Protein AF-A0A6L3NBU4-F1 (afdb_monomer_lite)

Foldseek 3Di:
DPPPCCVVCVVVDPDPPQPPQNVQVVLLVVLVVCCVVPVPDAAEAEAEDCQPDPDQHAHRPSHPAYEYEHAVPDPDRPCNSVVSCVVRVHHYDYPVVVDPPDDD

Structure (mmCIF, N/CA/C/O backbone):
data_AF-A0A6L3NBU4-F1
#
_entry.id   AF-A0A6L3NBU4-F1
#
loop_
_atom_site.group_PDB
_atom_site.id
_atom_site.type_symbol
_atom_site.label_atom_id
_atom_site.label_alt_id
_atom_site.label_comp_id
_atom_site.label_asym_id
_atom_site.label_entity_id
_atom_site.label_seq_id
_atom_site.pdbx_PDB_ins_code
_atom_site.Cartn_x
_atom_site.Cartn_y
_atom_site.Cartn_z
_atom_site.occupancy
_atom_site.B_iso_or_equiv
_atom_site.auth_seq_id
_atom_site.auth_comp_id
_atom_site.auth_asym_id
_atom_site.auth_atom_id
_atom_site.pdbx_PDB_model_num
ATOM 1 N N . PRO A 1 1 ? -16.367 7.491 -18.997 1.00 54.41 1 PRO A N 1
ATOM 2 C CA . PRO A 1 1 ? -16.387 8.940 -19.328 1.00 54.41 1 PRO A CA 1
ATOM 3 C C . PRO A 1 1 ? -15.468 9.740 -18.388 1.00 54.41 1 PRO A C 1
ATOM 5 O O . PRO A 1 1 ? -15.506 9.510 -17.186 1.00 54.41 1 PRO A O 1
ATOM 8 N N . ARG A 1 2 ? -14.648 10.660 -18.914 1.00 57.22 2 ARG A N 1
ATOM 9 C CA . ARG A 1 2 ? -13.602 11.377 -18.150 1.00 57.22 2 ARG A CA 1
ATOM 10 C C . ARG A 1 2 ? -14.112 12.361 -17.077 1.00 57.22 2 ARG A C 1
ATOM 12 O O . ARG A 1 2 ? -13.322 12.851 -16.287 1.00 57.22 2 ARG A O 1
ATOM 19 N N . TRP A 1 3 ? -15.414 12.654 -17.029 1.00 69.62 3 TRP A N 1
ATOM 20 C CA . TRP A 1 3 ? -15.969 13.734 -16.199 1.00 69.62 3 TRP A CA 1
ATOM 21 C C . TRP A 1 3 ? -16.220 13.375 -14.728 1.00 69.62 3 TRP A C 1
ATOM 23 O O . TRP A 1 3 ? -16.350 14.271 -13.900 1.00 69.62 3 TRP A O 1
ATOM 33 N N . TRP A 1 4 ? -16.314 12.092 -14.370 1.00 77.38 4 TRP A N 1
ATOM 34 C CA . TRP A 1 4 ? -16.824 11.718 -13.042 1.00 77.38 4 TRP A CA 1
ATOM 35 C C . TRP A 1 4 ? -15.811 11.938 -11.903 1.00 77.38 4 TRP A C 1
ATOM 37 O O . TRP A 1 4 ? -16.207 12.228 -10.775 1.00 77.38 4 TRP A O 1
ATOM 47 N N . ASN A 1 5 ? -14.513 11.838 -12.199 1.00 76.25 5 ASN A N 1
ATOM 48 C CA . ASN A 1 5 ? -13.420 11.930 -11.227 1.00 76.25 5 ASN A CA 1
ATOM 49 C C . ASN A 1 5 ? -12.485 13.128 -11.452 1.00 76.25 5 ASN A C 1
ATOM 51 O O . ASN A 1 5 ? -11.611 13.354 -10.619 1.00 76.25 5 ASN A O 1
ATOM 55 N N . ALA A 1 6 ? -12.679 13.914 -12.518 1.00 76.75 6 ALA A N 1
ATOM 56 C CA . ALA A 1 6 ? -11.822 15.056 -12.851 1.00 76.75 6 ALA A CA 1
ATOM 57 C C . ALA A 1 6 ? -11.661 16.026 -11.668 1.00 76.75 6 ALA A C 1
ATOM 59 O O . ALA A 1 6 ? -10.542 16.308 -11.258 1.00 76.75 6 ALA A O 1
ATOM 60 N N . ARG A 1 7 ? -12.767 16.392 -11.002 1.00 78.75 7 ARG A N 1
ATOM 61 C CA . ARG A 1 7 ? -12.755 17.269 -9.812 1.00 78.75 7 ARG A CA 1
ATOM 62 C C . ARG A 1 7 ? -11.934 16.749 -8.621 1.00 78.75 7 ARG A C 1
ATOM 64 O O . ARG A 1 7 ? -11.634 17.520 -7.718 1.00 78.75 7 ARG A O 1
ATOM 71 N N . TRP A 1 8 ? -11.673 15.442 -8.544 1.00 74.25 8 TRP A N 1
ATOM 72 C CA . TRP A 1 8 ? -10.895 14.824 -7.462 1.00 74.25 8 TRP A CA 1
ATOM 73 C C . TRP A 1 8 ? -9.444 14.575 -7.860 1.00 74.25 8 TRP A C 1
ATOM 75 O O . TRP A 1 8 ? -8.607 14.433 -6.979 1.00 74.25 8 TRP A O 1
ATOM 85 N N . LEU A 1 9 ? -9.156 14.512 -9.161 1.00 70.62 9 LEU A N 1
ATOM 86 C CA . LEU A 1 9 ? -7.818 14.273 -9.693 1.00 70.62 9 LEU A CA 1
ATOM 87 C C . LEU A 1 9 ? -7.083 15.566 -10.042 1.00 70.62 9 LEU A C 1
ATOM 89 O O . LEU A 1 9 ? -5.886 15.631 -9.815 1.00 70.62 9 LEU A O 1
ATOM 93 N N . GLU A 1 10 ? -7.775 16.593 -10.543 1.00 75.88 10 GLU A N 1
ATOM 94 C CA . GLU A 1 10 ? -7.173 17.898 -10.867 1.00 75.88 10 GLU A CA 1
ATOM 95 C C . GLU A 1 10 ? -6.379 18.531 -9.709 1.00 75.88 10 GLU A C 1
ATOM 97 O O . GLU A 1 10 ? -5.327 19.099 -9.981 1.00 75.88 10 GLU A O 1
ATOM 102 N N . PRO A 1 11 ? -6.806 18.429 -8.432 1.00 73.06 11 PRO A N 1
ATOM 103 C CA . PRO A 1 11 ? -6.025 18.955 -7.310 1.00 73.06 11 PRO A CA 1
ATOM 104 C C . PRO A 1 11 ? -4.839 18.068 -6.906 1.00 73.06 11 PRO A C 1
ATOM 106 O O . PRO A 1 11 ? -4.032 18.475 -6.072 1.00 73.06 11 PRO A O 1
ATOM 109 N N . VAL A 1 12 ? -4.768 16.831 -7.409 1.00 67.38 12 VAL A N 1
ATOM 110 C CA . VAL A 1 12 ? -3.676 15.900 -7.119 1.00 67.38 12 VAL A CA 1
ATOM 111 C C . VAL A 1 12 ? -2.563 16.189 -8.116 1.00 67.38 12 VAL A C 1
ATOM 113 O O . VAL A 1 12 ? -2.511 15.606 -9.197 1.00 67.38 12 VAL A O 1
ATOM 116 N N . ASP A 1 13 ? -1.684 17.121 -7.754 1.00 57.44 13 ASP A N 1
ATOM 117 C CA . ASP A 1 13 ? -0.512 17.426 -8.568 1.00 57.44 13 ASP A CA 1
ATOM 118 C C . ASP A 1 13 ? 0.360 16.177 -8.765 1.00 57.44 13 ASP A C 1
ATOM 120 O O . ASP A 1 13 ? 0.620 15.399 -7.840 1.00 57.44 13 ASP A O 1
ATOM 124 N N . GLY A 1 14 ? 0.844 15.998 -9.995 1.00 54.66 14 GLY A N 1
ATOM 125 C CA . GLY A 1 14 ? 1.804 14.959 -10.347 1.00 54.66 14 GLY A CA 1
ATOM 126 C C . GLY A 1 14 ? 3.190 15.310 -9.813 1.00 54.66 14 GLY A C 1
ATOM 127 O O . GLY A 1 14 ? 4.019 15.845 -10.541 1.00 54.66 14 GLY A O 1
ATOM 128 N N . GLY A 1 15 ? 3.445 15.031 -8.537 1.00 53.81 15 GLY A N 1
ATOM 129 C CA . GLY A 1 15 ? 4.749 15.232 -7.910 1.00 53.81 15 GLY A CA 1
ATOM 130 C C . GLY A 1 15 ? 5.278 13.943 -7.294 1.00 53.81 15 GLY A C 1
ATOM 131 O O . GLY A 1 15 ? 4.791 13.516 -6.249 1.00 53.81 15 GLY A O 1
ATOM 132 N N . GLY A 1 16 ? 6.335 13.362 -7.870 1.00 58.25 16 GLY A N 1
ATOM 133 C CA . GLY A 1 16 ? 7.043 12.179 -7.339 1.00 58.25 16 GLY A CA 1
ATOM 134 C C . GLY A 1 16 ? 7.795 12.408 -6.016 1.00 58.25 16 GLY A C 1
ATOM 135 O O . GLY A 1 16 ? 8.704 11.658 -5.681 1.00 58.25 16 GLY A O 1
ATOM 136 N N . GLY A 1 17 ? 7.461 13.474 -5.283 1.00 55.75 17 GLY A N 1
ATOM 137 C CA . GLY A 1 17 ? 8.164 13.926 -4.086 1.00 55.75 17 GLY A CA 1
ATOM 138 C C . GLY A 1 17 ? 7.530 13.500 -2.768 1.00 55.75 17 GLY A C 1
ATOM 139 O O . GLY A 1 17 ? 8.094 13.836 -1.733 1.00 55.75 17 GLY A O 1
ATOM 140 N N . THR A 1 18 ? 6.387 12.802 -2.765 1.00 61.09 18 THR A N 1
ATOM 141 C CA . THR A 1 18 ? 5.841 12.230 -1.522 1.00 61.09 18 THR A CA 1
ATOM 142 C C . THR A 1 18 ? 6.505 10.877 -1.278 1.00 61.09 18 THR A C 1
ATOM 144 O O . THR A 1 18 ? 6.186 9.927 -1.995 1.00 61.09 18 THR A O 1
ATOM 147 N N . PRO A 1 19 ? 7.409 10.754 -0.287 1.00 82.94 19 PRO A N 1
ATOM 148 C CA . PRO A 1 19 ? 8.034 9.478 0.032 1.00 82.94 19 PRO A CA 1
ATOM 149 C C . PRO A 1 19 ? 6.963 8.456 0.409 1.00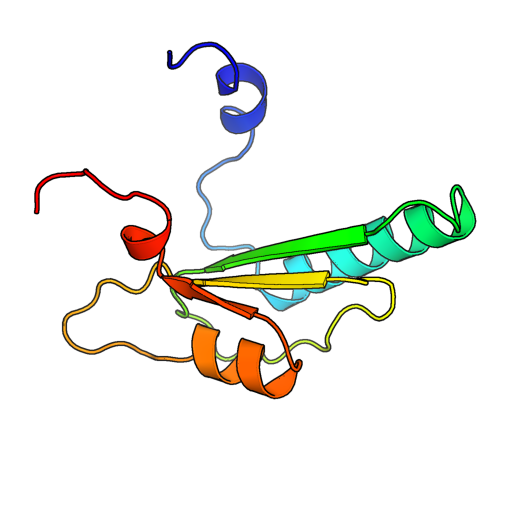 82.94 19 PRO A C 1
ATOM 151 O O . PRO A 1 19 ? 5.980 8.798 1.082 1.00 82.94 19 PRO A O 1
ATOM 154 N N . LEU A 1 20 ? 7.151 7.201 0.003 1.00 87.19 20 LEU A N 1
ATOM 155 C CA . LEU A 1 20 ? 6.193 6.122 0.254 1.00 87.19 20 LEU A CA 1
ATOM 156 C C . LEU A 1 20 ? 5.831 6.036 1.743 1.00 87.19 20 LEU A C 1
ATOM 158 O O . LEU A 1 20 ? 4.657 5.925 2.089 1.00 87.19 20 LEU A O 1
ATOM 162 N N . ALA A 1 21 ? 6.813 6.157 2.634 1.00 89.81 21 ALA A N 1
ATOM 163 C CA . ALA A 1 21 ? 6.616 6.125 4.075 1.00 89.81 21 ALA A CA 1
ATOM 164 C C . ALA A 1 21 ? 5.656 7.214 4.571 1.00 89.81 21 ALA A C 1
ATOM 166 O O . ALA A 1 21 ? 4.828 6.935 5.438 1.00 89.81 21 ALA A O 1
ATOM 167 N N . ASN A 1 22 ? 5.699 8.420 3.997 1.00 90.38 22 ASN A N 1
ATOM 168 C CA . ASN A 1 22 ? 4.782 9.499 4.370 1.00 90.38 22 ASN A CA 1
ATOM 169 C C . ASN A 1 22 ? 3.347 9.177 3.940 1.00 90.38 22 ASN A C 1
ATOM 171 O O . ASN A 1 22 ? 2.415 9.355 4.727 1.00 90.38 22 ASN A O 1
ATOM 175 N N . GLY A 1 23 ? 3.170 8.642 2.727 1.00 91.12 23 GLY A N 1
ATOM 176 C CA . GLY A 1 23 ? 1.866 8.181 2.245 1.00 91.12 23 GLY A CA 1
ATOM 177 C C . GLY A 1 23 ? 1.285 7.070 3.126 1.00 91.12 23 GLY A C 1
ATOM 178 O O . GLY A 1 23 ? 0.124 7.133 3.535 1.00 91.12 23 GLY A O 1
ATOM 179 N N . ILE A 1 24 ? 2.113 6.091 3.503 1.00 94.94 24 ILE A N 1
ATOM 180 C CA . ILE A 1 24 ? 1.711 4.999 4.398 1.00 94.94 24 ILE A CA 1
ATOM 181 C C . ILE A 1 24 ? 1.390 5.505 5.810 1.00 94.94 24 ILE A C 1
ATOM 183 O O . ILE A 1 24 ? 0.407 5.059 6.404 1.00 94.94 24 ILE A O 1
ATOM 187 N N . ALA A 1 25 ? 2.148 6.467 6.343 1.00 95.06 25 ALA A N 1
ATOM 188 C CA . ALA A 1 25 ? 1.866 7.073 7.644 1.00 95.06 25 ALA A CA 1
ATOM 189 C C . ALA A 1 25 ? 0.528 7.832 7.649 1.00 95.06 25 ALA A C 1
ATOM 191 O O . ALA A 1 25 ? -0.276 7.662 8.570 1.00 95.06 25 ALA A O 1
ATOM 192 N N . ALA A 1 26 ? 0.248 8.617 6.605 1.00 95.06 26 ALA A N 1
ATOM 193 C CA . ALA A 1 26 ? -1.029 9.311 6.451 1.00 95.06 26 ALA A CA 1
ATOM 194 C C . ALA A 1 26 ? -2.201 8.320 6.340 1.00 95.06 26 ALA A C 1
ATOM 196 O O . ALA A 1 26 ? -3.215 8.466 7.030 1.00 95.06 26 ALA A O 1
ATOM 197 N N . ALA A 1 27 ? -2.039 7.257 5.544 1.00 96.25 27 ALA A N 1
ATOM 198 C CA . ALA A 1 27 ? -3.028 6.189 5.447 1.00 96.25 27 ALA A CA 1
ATOM 199 C C . ALA A 1 27 ? -3.261 5.508 6.805 1.00 96.25 27 ALA A C 1
ATOM 201 O O . ALA A 1 27 ? -4.407 5.306 7.204 1.00 96.25 27 ALA A O 1
ATOM 202 N N . ALA A 1 28 ? -2.205 5.217 7.569 1.00 97.69 28 ALA A N 1
ATOM 203 C CA . ALA A 1 28 ? -2.330 4.619 8.895 1.00 97.69 28 ALA A CA 1
ATOM 204 C C . ALA A 1 28 ? -3.155 5.487 9.856 1.00 97.69 28 ALA A C 1
ATOM 206 O O . ALA A 1 28 ? -4.020 4.966 10.564 1.00 97.69 28 ALA A O 1
ATOM 207 N N . GLN A 1 29 ? -2.944 6.806 9.847 1.00 98.00 29 GLN A N 1
ATOM 208 C CA . GLN A 1 29 ? -3.732 7.741 10.655 1.00 98.00 29 GLN A CA 1
ATOM 209 C C . GLN A 1 29 ? -5.212 7.739 10.249 1.00 98.00 29 GLN A C 1
ATOM 211 O O . GLN A 1 29 ? -6.087 7.670 11.120 1.00 98.00 29 GLN A O 1
ATOM 216 N N . LEU A 1 30 ? -5.496 7.759 8.943 1.00 97.19 30 LEU A N 1
ATOM 217 C CA . LEU A 1 30 ? -6.858 7.717 8.407 1.00 97.19 30 LEU A CA 1
ATOM 218 C C . LEU A 1 30 ? -7.581 6.424 8.812 1.00 97.19 30 LEU A C 1
ATOM 220 O O . LEU A 1 30 ? -8.698 6.470 9.331 1.00 97.19 30 LEU A O 1
ATOM 224 N N . LEU A 1 31 ? -6.930 5.275 8.624 1.00 98.00 31 LEU A N 1
ATOM 225 C CA . LEU A 1 31 ? -7.499 3.967 8.941 1.00 98.00 31 LEU A CA 1
ATOM 226 C C . LEU A 1 31 ? -7.715 3.791 10.447 1.00 98.00 31 LEU A C 1
ATOM 228 O O . LEU A 1 31 ? -8.761 3.293 10.862 1.00 98.00 31 LEU A O 1
ATOM 232 N N . ALA A 1 32 ? -6.784 4.262 11.281 1.00 97.94 32 ALA A N 1
ATOM 233 C CA . ALA A 1 32 ? -6.946 4.236 12.732 1.00 97.94 32 ALA A CA 1
ATOM 234 C C . ALA A 1 32 ? -8.109 5.128 13.198 1.00 97.94 32 ALA A C 1
ATOM 236 O O . ALA A 1 32 ? -8.859 4.757 14.102 1.00 97.94 32 ALA A O 1
ATOM 237 N N . ALA A 1 33 ? -8.289 6.303 12.586 1.00 97.81 33 ALA A N 1
ATOM 238 C CA . ALA A 1 33 ? -9.432 7.165 12.874 1.00 97.81 33 ALA A CA 1
ATOM 239 C C . ALA A 1 33 ? -10.759 6.515 12.450 1.00 97.81 33 ALA A C 1
ATOM 241 O O . ALA A 1 33 ? -11.735 6.584 13.202 1.00 97.81 33 ALA A O 1
ATOM 242 N N . ALA A 1 34 ? -10.788 5.848 11.292 1.00 97.06 34 ALA A N 1
ATOM 243 C CA . ALA A 1 34 ? -11.949 5.093 10.830 1.00 97.06 34 ALA A CA 1
ATOM 244 C C . ALA A 1 34 ? -12.288 3.940 11.787 1.00 97.06 34 ALA A C 1
ATOM 246 O O . ALA A 1 34 ? -13.442 3.822 12.192 1.00 97.06 34 ALA A O 1
ATOM 247 N N . ALA A 1 35 ? -11.290 3.170 12.231 1.00 97.19 35 ALA A N 1
ATOM 248 C CA . ALA A 1 35 ? -11.476 2.062 13.168 1.00 97.19 35 ALA A CA 1
ATOM 249 C C . ALA A 1 35 ? -12.098 2.501 14.503 1.00 97.19 35 ALA A C 1
ATO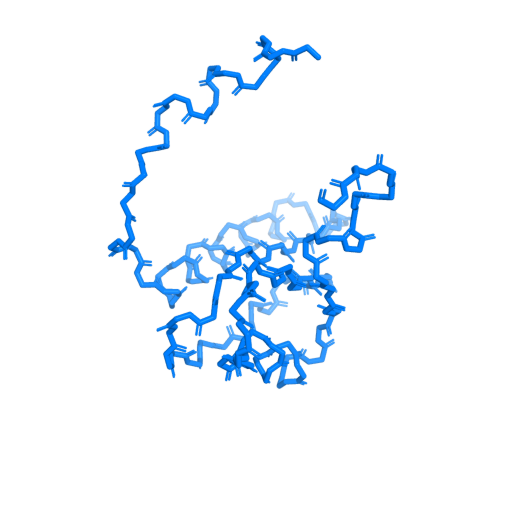M 251 O O . ALA A 1 35 ? -12.949 1.800 15.042 1.00 97.19 35 ALA A O 1
ATOM 252 N N . ARG A 1 36 ? -11.737 3.688 15.013 1.00 96.62 36 ARG A N 1
ATOM 253 C CA . ARG A 1 36 ? -12.345 4.238 16.239 1.00 96.62 36 ARG A CA 1
ATOM 254 C C . ARG A 1 36 ? -13.789 4.695 16.045 1.00 96.62 36 ARG A C 1
ATOM 256 O O . ARG A 1 36 ? -14.593 4.567 16.957 1.00 96.62 36 ARG A O 1
ATOM 263 N N . ARG A 1 37 ? -14.106 5.289 14.891 1.00 97.31 37 ARG A N 1
ATOM 264 C CA . ARG A 1 37 ? -15.431 5.880 14.627 1.00 97.31 37 ARG A CA 1
ATOM 265 C C . ARG A 1 37 ? -16.452 4.850 14.156 1.00 97.31 37 ARG A C 1
ATOM 267 O O . ARG A 1 37 ? -17.634 5.002 14.438 1.00 97.31 37 ARG A O 1
ATOM 274 N N . ARG A 1 38 ? -16.006 3.850 13.394 1.00 96.50 38 ARG A N 1
ATOM 275 C CA . ARG A 1 38 ? -16.831 2.799 12.790 1.00 96.50 38 ARG A CA 1
ATOM 276 C C . ARG A 1 38 ? -16.080 1.464 12.869 1.00 96.50 38 ARG A C 1
ATOM 278 O O . ARG A 1 38 ? -15.439 1.086 11.889 1.00 96.50 38 ARG A O 1
ATOM 285 N N . PRO A 1 39 ? -16.119 0.763 14.015 1.00 92.69 39 PRO A N 1
ATOM 286 C CA . PRO A 1 39 ? -15.331 -0.454 14.220 1.00 92.69 39 PRO A CA 1
ATOM 287 C C . PRO A 1 39 ? -15.667 -1.558 13.210 1.00 92.69 39 PRO A C 1
ATOM 289 O O . PRO A 1 39 ? -14.746 -2.206 12.713 1.00 92.69 39 PRO A O 1
ATOM 292 N N . ASP A 1 40 ? -16.945 -1.680 12.837 1.00 95.81 40 ASP A N 1
ATOM 293 C CA . ASP A 1 40 ? -17.448 -2.690 11.893 1.00 95.81 40 ASP A CA 1
ATOM 294 C C . ASP A 1 40 ? -17.206 -2.328 10.419 1.00 95.81 40 ASP A C 1
ATOM 296 O O . ASP A 1 40 ? -17.465 -3.128 9.519 1.00 95.81 40 ASP A O 1
ATOM 300 N N . GLN A 1 41 ? -16.723 -1.113 10.134 1.00 96.06 41 GLN A N 1
ATOM 301 C CA . GLN A 1 41 ? -16.363 -0.739 8.773 1.00 96.06 41 GLN A CA 1
ATOM 302 C C . GLN A 1 41 ? -15.068 -1.440 8.371 1.00 96.06 41 GLN A C 1
ATOM 304 O O . GLN A 1 41 ? -14.017 -1.207 8.968 1.00 96.06 41 GLN A O 1
ATOM 309 N N . GLN A 1 42 ? -15.148 -2.213 7.289 1.00 97.06 42 GLN A N 1
ATOM 310 C CA . GLN A 1 42 ? -13.986 -2.810 6.649 1.00 97.06 42 GLN A CA 1
ATOM 311 C C . GLN A 1 42 ? -13.085 -1.726 6.036 1.00 97.06 42 GLN A C 1
ATOM 313 O O . GLN A 1 42 ? -13.553 -0.797 5.371 1.00 97.06 42 GLN A O 1
ATOM 318 N N . ARG A 1 43 ? -11.780 -1.851 6.262 1.00 97.75 43 ARG A N 1
ATOM 319 C CA . ARG A 1 43 ? -10.751 -0.860 5.943 1.00 97.75 43 ARG A CA 1
ATOM 320 C C . ARG A 1 43 ? -9.768 -1.438 4.934 1.00 97.75 43 ARG A C 1
ATOM 322 O O . ARG A 1 43 ? -9.039 -2.382 5.233 1.00 97.75 43 ARG A O 1
ATOM 329 N N . TRP A 1 44 ? -9.742 -0.842 3.748 1.00 97.94 44 TRP A N 1
ATOM 330 C CA . TRP A 1 44 ? -8.890 -1.257 2.638 1.00 97.94 44 TRP A CA 1
ATOM 331 C C . TRP A 1 44 ? -7.775 -0.241 2.412 1.00 97.94 44 TRP A C 1
ATOM 333 O O . TRP A 1 44 ? -8.029 0.963 2.376 1.00 97.94 44 TRP A O 1
ATOM 343 N N . LEU A 1 45 ? -6.557 -0.734 2.212 1.00 97.81 45 LEU A N 1
ATOM 344 C CA . LEU A 1 45 ? -5.430 0.045 1.719 1.00 97.81 45 LEU A CA 1
ATOM 345 C C . LEU A 1 45 ? -5.035 -0.452 0.330 1.00 97.81 45 LEU A C 1
ATOM 347 O O . LEU A 1 45 ? -4.694 -1.619 0.156 1.00 97.81 45 LEU A O 1
ATOM 351 N N . TRP A 1 46 ? -5.028 0.459 -0.635 1.00 96.62 46 TRP A N 1
ATOM 352 C CA . TRP A 1 46 ? -4.498 0.224 -1.972 1.00 96.62 46 TRP A CA 1
ATOM 353 C C . TRP A 1 46 ? -3.231 1.055 -2.141 1.00 96.62 46 TRP A C 1
ATOM 355 O O . TRP A 1 46 ? -3.273 2.277 -2.000 1.00 96.62 46 TRP A O 1
ATOM 365 N N . VAL A 1 47 ? -2.109 0.393 -2.408 1.00 93.56 47 VAL A N 1
ATOM 366 C CA . VAL A 1 47 ? -0.820 1.037 -2.673 1.00 93.56 47 VAL A CA 1
ATOM 367 C C . VAL A 1 47 ? -0.548 0.942 -4.166 1.00 93.56 47 VAL A C 1
ATOM 369 O O . VAL A 1 47 ? -0.373 -0.153 -4.691 1.00 93.56 47 VAL A O 1
ATOM 372 N N . LEU A 1 48 ? -0.535 2.085 -4.843 1.00 91.50 48 LEU A N 1
ATOM 373 C CA . LEU A 1 48 ? -0.232 2.195 -6.267 1.00 91.50 48 LEU A CA 1
ATOM 374 C C . LEU A 1 48 ? 1.188 2.748 -6.380 1.00 91.50 48 LEU A C 1
ATOM 376 O O . LEU A 1 48 ? 1.447 3.856 -5.912 1.00 91.50 48 LEU A O 1
ATOM 380 N N . SER A 1 49 ? 2.115 1.962 -6.923 1.00 85.44 49 SER A N 1
ATOM 381 C CA . SER A 1 49 ? 3.527 2.347 -6.999 1.00 85.44 49 SER A CA 1
ATOM 382 C C . SER A 1 49 ? 4.214 1.697 -8.195 1.00 85.44 49 SER A C 1
ATOM 384 O O . SER A 1 49 ? 3.908 0.564 -8.548 1.00 85.44 49 SER A O 1
ATOM 386 N N . ASP A 1 50 ? 5.168 2.416 -8.778 1.00 82.19 50 ASP A N 1
ATOM 387 C CA . ASP A 1 50 ? 6.141 1.954 -9.774 1.00 82.19 50 ASP A CA 1
ATOM 388 C C . ASP A 1 50 ? 7.400 1.326 -9.133 1.00 82.19 50 ASP A C 1
ATOM 390 O O . ASP A 1 50 ? 8.357 0.980 -9.815 1.00 82.19 50 ASP A O 1
ATOM 394 N N . GLY A 1 51 ? 7.435 1.185 -7.801 1.00 76.00 51 GLY A N 1
ATOM 395 C CA . GLY A 1 51 ? 8.504 0.484 -7.090 1.00 76.00 51 GLY A CA 1
ATOM 396 C C . GLY A 1 51 ? 9.843 1.228 -7.012 1.00 76.00 51 GLY A C 1
ATOM 397 O O . GLY A 1 51 ? 10.809 0.662 -6.502 1.00 76.00 51 GLY A O 1
ATOM 398 N N . CYS A 1 52 ? 9.918 2.494 -7.430 1.00 76.50 52 CYS A N 1
ATOM 399 C CA . CYS A 1 52 ? 11.165 3.269 -7.474 1.00 76.50 52 CYS A CA 1
ATOM 400 C C . CYS A 1 52 ? 11.771 3.619 -6.095 1.00 76.50 52 CYS A C 1
ATOM 402 O O . CYS A 1 52 ? 12.832 4.240 -6.020 1.00 76.50 52 CYS A O 1
ATOM 404 N N . THR A 1 53 ? 11.141 3.217 -4.985 1.00 77.69 53 THR A N 1
ATOM 405 C CA . THR A 1 53 ? 11.618 3.480 -3.618 1.00 77.69 53 THR A CA 1
ATOM 406 C C . THR A 1 53 ? 12.225 2.245 -2.940 1.00 77.69 53 THR A C 1
ATOM 408 O O . THR A 1 53 ? 11.859 1.092 -3.184 1.00 77.69 53 THR A O 1
ATOM 411 N N . ARG A 1 54 ? 13.175 2.496 -2.034 1.00 82.44 54 ARG A N 1
ATOM 412 C CA . ARG A 1 54 ? 13.768 1.485 -1.140 1.00 82.44 54 ARG A CA 1
ATOM 413 C C . ARG A 1 54 ? 13.188 1.523 0.271 1.00 82.44 54 ARG A C 1
ATOM 415 O O . ARG A 1 54 ? 13.645 0.776 1.130 1.00 82.44 54 ARG A O 1
ATOM 422 N N . GLU A 1 55 ? 12.225 2.402 0.519 1.00 87.81 55 GLU A N 1
ATOM 423 C CA . GLU A 1 55 ? 11.578 2.519 1.817 1.00 87.81 55 GLU A CA 1
ATOM 424 C C . GLU A 1 55 ? 10.769 1.260 2.136 1.00 87.81 55 GLU A C 1
ATOM 426 O O . GLU A 1 55 ? 10.050 0.721 1.295 1.00 87.81 55 GLU A O 1
ATOM 431 N N . THR A 1 56 ? 10.859 0.814 3.385 1.00 90.75 56 THR A N 1
ATOM 432 C CA . THR A 1 56 ? 10.109 -0.334 3.902 1.00 90.75 56 THR A CA 1
ATOM 433 C C . THR A 1 56 ? 9.262 0.106 5.095 1.00 90.75 56 THR A C 1
ATOM 435 O O . THR A 1 56 ? 9.564 -0.269 6.233 1.00 90.75 56 THR A O 1
ATOM 438 N N . PRO A 1 57 ? 8.244 0.965 4.889 1.00 93.38 57 PRO A N 1
ATOM 439 C CA . PRO A 1 57 ? 7.384 1.376 5.986 1.00 93.38 57 PRO A CA 1
ATOM 440 C C . PRO A 1 57 ? 6.639 0.166 6.576 1.00 93.38 57 PRO A C 1
ATOM 442 O O . PRO A 1 57 ? 6.472 -0.860 5.908 1.00 93.38 57 PRO A O 1
ATOM 445 N N . PRO A 1 58 ? 6.182 0.255 7.832 1.00 95.81 58 PRO A N 1
ATOM 446 C CA . PRO A 1 58 ? 5.388 -0.804 8.434 1.00 95.81 58 PRO A CA 1
ATOM 447 C C . PRO A 1 58 ? 3.981 -0.850 7.826 1.00 95.81 58 PRO A C 1
ATOM 449 O O . PRO A 1 58 ? 3.409 0.183 7.468 1.00 95.81 58 PRO A O 1
ATOM 452 N N . ARG A 1 59 ? 3.387 -2.047 7.784 1.00 96.75 59 ARG A N 1
ATOM 453 C CA . ARG A 1 59 ? 1.979 -2.226 7.414 1.00 96.75 59 ARG A CA 1
ATOM 454 C C . ARG A 1 59 ? 1.078 -1.456 8.393 1.00 96.75 59 ARG A C 1
ATOM 456 O O . ARG A 1 59 ? 1.199 -1.663 9.603 1.00 96.75 59 ARG A O 1
ATOM 463 N N . PRO A 1 60 ? 0.119 -0.641 7.918 1.00 97.38 60 PRO A N 1
ATOM 464 C CA . PRO A 1 60 ? -0.868 -0.021 8.796 1.00 97.38 60 PRO A CA 1
ATOM 465 C C . PRO A 1 60 ? -1.720 -1.057 9.542 1.00 97.38 60 PRO A C 1
ATOM 467 O O . PRO A 1 60 ? -2.442 -1.836 8.924 1.00 97.38 60 PRO A O 1
ATOM 470 N N . ALA A 1 61 ? -1.673 -1.036 10.877 1.00 96.81 61 ALA A N 1
ATOM 471 C CA . ALA A 1 61 ? -2.337 -2.035 11.723 1.00 96.81 61 ALA A CA 1
ATOM 472 C C . ALA A 1 61 ? -3.868 -2.062 11.573 1.00 96.81 61 ALA A C 1
ATOM 474 O O . ALA A 1 61 ? -4.488 -3.106 11.729 1.00 96.81 61 ALA A O 1
ATOM 475 N N . ALA A 1 62 ? -4.479 -0.916 11.257 1.00 97.44 62 ALA A N 1
ATOM 476 C CA . ALA A 1 62 ? -5.924 -0.793 11.069 1.00 97.44 62 ALA A CA 1
ATOM 477 C C . ALA A 1 62 ? -6.398 -1.164 9.648 1.00 97.44 62 ALA A C 1
ATOM 479 O O . ALA A 1 62 ? -7.580 -1.009 9.350 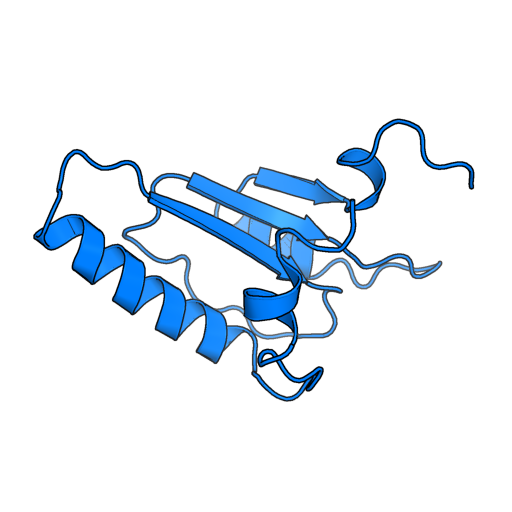1.00 97.44 62 ALA A O 1
ATOM 480 N N . ALA A 1 63 ? -5.504 -1.605 8.755 1.00 97.88 63 ALA A N 1
ATOM 481 C CA . ALA A 1 63 ? -5.885 -2.096 7.434 1.00 97.88 63 ALA A CA 1
ATOM 482 C C . ALA A 1 63 ? -6.296 -3.570 7.517 1.00 97.88 63 ALA A C 1
ATOM 484 O O . ALA A 1 63 ? -5.452 -4.439 7.759 1.00 97.88 63 ALA A O 1
ATOM 485 N N . ASP A 1 64 ? -7.571 -3.850 7.258 1.00 97.69 64 ASP A N 1
ATOM 486 C CA . ASP A 1 64 ? -8.085 -5.220 7.204 1.00 97.69 64 ASP A CA 1
ATOM 487 C C . ASP A 1 64 ? -7.598 -5.917 5.930 1.00 97.69 64 ASP A C 1
ATOM 489 O O . ASP A 1 64 ? -7.177 -7.070 5.973 1.00 97.69 64 ASP A O 1
ATOM 493 N N . HIS A 1 65 ? -7.568 -5.173 4.819 1.00 97.88 65 HIS A N 1
ATOM 494 C CA . HIS A 1 65 ? -7.071 -5.635 3.524 1.00 97.88 65 HIS A CA 1
ATOM 495 C C . HIS A 1 65 ? -6.027 -4.680 2.969 1.00 97.88 65 HIS A C 1
ATOM 497 O O . HIS A 1 65 ? -6.185 -3.459 3.048 1.00 97.88 65 HIS A O 1
ATOM 503 N N . VAL A 1 66 ? -4.978 -5.240 2.369 1.00 97.94 66 VAL A N 1
ATOM 504 C CA . VAL A 1 66 ? -3.947 -4.466 1.678 1.00 97.94 66 VAL A CA 1
ATOM 505 C C . VAL A 1 66 ? -3.696 -5.058 0.300 1.00 97.94 66 VAL A C 1
ATOM 507 O O . VAL A 1 66 ? -3.469 -6.261 0.179 1.00 97.94 66 VAL A O 1
ATOM 510 N N . THR A 1 67 ? -3.734 -4.209 -0.725 1.00 96.94 67 THR A N 1
ATOM 511 C CA . THR A 1 67 ? -3.416 -4.563 -2.112 1.00 96.94 67 THR A CA 1
ATOM 512 C C . THR A 1 67 ? -2.337 -3.639 -2.652 1.00 96.94 67 THR A C 1
ATOM 514 O O . THR A 1 67 ? -2.482 -2.418 -2.611 1.00 96.94 67 THR A O 1
ATOM 517 N N . PHE A 1 68 ? -1.270 -4.224 -3.180 1.00 94.94 68 PHE A N 1
ATOM 518 C CA . PHE A 1 68 ? -0.261 -3.533 -3.968 1.00 94.94 68 PHE A CA 1
ATOM 519 C C . PHE A 1 68 ? -0.581 -3.684 -5.450 1.00 94.94 68 PHE A C 1
ATOM 521 O O . PHE A 1 68 ? -0.731 -4.800 -5.948 1.00 94.94 68 PHE A O 1
ATOM 528 N N . VAL A 1 69 ? -0.659 -2.552 -6.139 1.00 94.12 69 VAL A N 1
ATOM 529 C CA . VAL A 1 69 ? -0.769 -2.473 -7.591 1.00 94.12 69 VAL A CA 1
ATOM 530 C C . VAL A 1 69 ? 0.555 -1.954 -8.122 1.00 94.12 69 VAL A C 1
ATOM 532 O O . VAL A 1 69 ? 0.927 -0.806 -7.875 1.00 94.12 69 VAL A O 1
ATOM 535 N N . ASP A 1 70 ? 1.261 -2.835 -8.817 1.00 90.31 70 ASP A N 1
ATOM 536 C CA . ASP A 1 70 ? 2.574 -2.569 -9.382 1.00 90.31 70 ASP A CA 1
ATOM 537 C C . ASP A 1 70 ? 2.440 -1.958 -10.781 1.00 90.31 70 ASP A C 1
ATOM 539 O O . ASP A 1 70 ? 1.831 -2.561 -11.676 1.00 90.31 70 ASP A O 1
ATOM 543 N N . PHE A 1 71 ? 2.981 -0.752 -10.936 1.00 88.06 71 PHE A N 1
ATOM 544 C CA . PHE A 1 71 ? 3.054 -0.008 -12.194 1.00 88.06 71 PHE A CA 1
ATOM 545 C C . PHE A 1 71 ? 4.441 -0.098 -12.842 1.00 88.06 71 PHE A C 1
ATOM 547 O O . PHE A 1 71 ? 4.665 0.562 -13.849 1.00 88.06 71 PHE A O 1
ATOM 554 N N . ASP A 1 72 ? 5.357 -0.904 -12.294 1.00 82.69 72 ASP A N 1
ATOM 555 C CA . ASP A 1 72 ? 6.660 -1.163 -12.906 1.00 82.69 72 ASP A CA 1
ATOM 556 C C . ASP A 1 72 ? 6.498 -1.975 -14.208 1.00 82.69 72 ASP A C 1
ATOM 558 O O . ASP A 1 72 ? 6.355 -3.209 -14.216 1.00 82.69 72 ASP A O 1
ATOM 562 N N . ASP A 1 73 ? 6.481 -1.252 -15.326 1.00 78.38 73 ASP A N 1
ATOM 563 C CA . ASP A 1 73 ? 6.427 -1.771 -16.692 1.00 78.38 73 ASP A CA 1
ATOM 564 C C . ASP A 1 73 ? 7.814 -1.856 -17.351 1.00 78.38 73 ASP A C 1
ATOM 566 O O . ASP A 1 73 ? 7.922 -2.197 -18.533 1.00 78.38 73 ASP A O 1
ATOM 570 N N . ALA A 1 74 ? 8.890 -1.614 -16.592 1.00 78.00 74 ALA A N 1
ATOM 571 C CA . ALA A 1 74 ? 10.241 -1.664 -17.120 1.00 78.00 74 ALA A CA 1
ATOM 572 C C . ALA A 1 74 ? 10.603 -3.076 -17.613 1.00 78.00 74 ALA A C 1
ATOM 574 O O . ALA A 1 74 ? 10.231 -4.095 -17.022 1.00 78.00 74 ALA A O 1
ATOM 575 N N . ALA A 1 75 ? 11.425 -3.137 -18.670 1.00 73.19 75 ALA A N 1
ATOM 576 C CA . ALA A 1 75 ? 11.926 -4.395 -19.236 1.00 73.19 75 ALA A CA 1
ATOM 577 C C . ALA A 1 75 ? 12.648 -5.271 -18.192 1.00 73.19 75 ALA A C 1
ATOM 579 O O . ALA A 1 75 ? 12.614 -6.499 -18.270 1.00 73.19 75 ALA A O 1
ATOM 580 N N . VAL A 1 76 ? 13.276 -4.634 -17.198 1.00 73.00 76 VAL A N 1
ATOM 581 C CA . VAL A 1 76 ? 13.789 -5.280 -15.988 1.00 73.00 76 VAL A CA 1
ATOM 582 C C . VAL A 1 76 ? 13.148 -4.603 -14.787 1.00 73.00 76 VAL A C 1
ATOM 584 O O . VAL A 1 76 ? 13.516 -3.486 -14.431 1.00 73.00 76 VAL A O 1
ATOM 587 N N . ARG A 1 77 ? 12.204 -5.302 -14.156 1.00 74.69 77 ARG A N 1
ATOM 588 C CA . ARG A 1 77 ? 11.489 -4.790 -12.987 1.00 74.69 77 ARG A CA 1
ATOM 589 C C . ARG A 1 77 ? 12.407 -4.660 -11.776 1.00 74.69 77 ARG A C 1
ATOM 591 O O . ARG A 1 77 ? 13.171 -5.571 -11.451 1.00 74.69 77 ARG A O 1
ATOM 598 N N . ILE A 1 78 ? 12.256 -3.559 -11.055 1.00 77.19 78 ILE A N 1
ATOM 599 C CA . ILE A 1 78 ? 12.886 -3.272 -9.767 1.00 77.19 78 ILE A CA 1
ATOM 600 C C . ILE A 1 78 ? 12.361 -4.241 -8.687 1.00 77.19 78 ILE A C 1
ATOM 602 O O . ILE A 1 78 ? 13.108 -4.663 -7.799 1.00 77.19 78 ILE A O 1
ATOM 606 N N . GLY A 1 79 ? 11.082 -4.633 -8.770 1.00 78.19 79 GLY A N 1
ATOM 607 C CA . GLY A 1 79 ? 10.477 -5.687 -7.938 1.00 78.19 79 GLY A CA 1
ATOM 608 C C . GLY A 1 79 ? 10.256 -5.314 -6.465 1.00 78.19 79 GLY A C 1
ATOM 609 O O . GLY A 1 79 ? 9.955 -6.175 -5.634 1.00 78.19 79 GLY A O 1
ATOM 610 N N . GLN A 1 80 ? 10.403 -4.037 -6.115 1.00 82.88 80 GLN A N 1
ATOM 611 C CA . GLN A 1 80 ? 10.292 -3.554 -4.735 1.00 82.88 80 GLN A CA 1
ATOM 612 C C . GLN A 1 80 ? 8.847 -3.555 -4.228 1.00 82.88 80 GLN A C 1
ATOM 614 O O . GLN A 1 80 ? 8.616 -3.911 -3.072 1.00 82.88 80 GLN A O 1
ATOM 619 N N . GLY A 1 81 ? 7.873 -3.250 -5.095 1.00 85.94 81 GLY A N 1
ATOM 620 C CA . GLY A 1 81 ? 6.450 -3.335 -4.757 1.00 85.94 81 GLY A CA 1
ATOM 621 C C . GLY A 1 81 ? 6.048 -4.749 -4.334 1.00 85.94 81 GLY A C 1
ATOM 622 O O . GLY A 1 81 ? 5.412 -4.932 -3.295 1.00 85.94 81 GLY A O 1
ATOM 623 N N . ARG A 1 82 ? 6.514 -5.768 -5.071 1.00 89.81 82 ARG A N 1
ATOM 624 C CA . ARG A 1 82 ? 6.292 -7.176 -4.714 1.00 89.81 82 ARG A CA 1
ATOM 625 C C . ARG A 1 82 ? 6.910 -7.544 -3.368 1.00 89.81 82 ARG A C 1
ATOM 627 O O . ARG A 1 82 ? 6.235 -8.140 -2.535 1.00 89.81 82 ARG A O 1
ATOM 634 N N . ARG A 1 83 ? 8.165 -7.150 -3.133 1.00 90.75 83 ARG A N 1
ATOM 635 C CA . ARG A 1 83 ? 8.867 -7.422 -1.867 1.00 90.75 83 ARG A CA 1
ATOM 636 C C . ARG A 1 83 ? 8.131 -6.848 -0.660 1.00 90.75 83 ARG A C 1
ATOM 638 O O . ARG A 1 83 ? 8.016 -7.526 0.357 1.00 90.75 83 ARG A O 1
ATOM 645 N N . LEU A 1 84 ? 7.641 -5.613 -0.763 1.00 92.00 84 LEU A N 1
ATOM 646 C CA . LEU A 1 84 ? 6.908 -4.984 0.333 1.00 92.00 84 LEU A CA 1
ATOM 647 C C . LEU A 1 84 ? 5.543 -5.649 0.554 1.00 92.00 84 LEU A C 1
ATOM 649 O O . LEU A 1 84 ? 5.160 -5.872 1.701 1.00 92.00 84 LEU A O 1
ATOM 653 N N . ALA A 1 85 ? 4.848 -6.024 -0.525 1.00 93.94 85 ALA A N 1
ATOM 654 C CA . ALA A 1 85 ? 3.598 -6.770 -0.434 1.00 93.94 85 ALA A CA 1
ATOM 655 C C . ALA A 1 85 ? 3.786 -8.108 0.296 1.00 93.94 85 ALA A C 1
ATOM 657 O O . ALA A 1 85 ? 3.054 -8.393 1.244 1.00 93.94 85 ALA A O 1
ATOM 658 N N . ASP A 1 86 ? 4.809 -8.880 -0.082 1.00 95.19 86 ASP A N 1
ATOM 659 C CA . ASP A 1 86 ? 5.133 -10.154 0.562 1.00 95.19 86 ASP A CA 1
ATOM 660 C C . ASP A 1 86 ? 5.480 -9.946 2.052 1.00 95.19 86 ASP A C 1
ATOM 662 O O . ASP A 1 86 ? 4.962 -10.658 2.913 1.00 95.19 86 ASP A O 1
ATOM 666 N N . ALA A 1 87 ? 6.273 -8.917 2.386 1.00 95.12 87 ALA A N 1
ATOM 667 C CA . ALA A 1 87 ? 6.618 -8.582 3.774 1.00 95.12 87 ALA A CA 1
ATOM 668 C C . ALA A 1 87 ? 5.396 -8.212 4.636 1.00 95.12 87 ALA A C 1
ATOM 670 O O . ALA A 1 87 ? 5.407 -8.396 5.852 1.00 95.12 87 ALA A O 1
ATOM 671 N N . TRP A 1 88 ? 4.342 -7.676 4.023 1.00 96.06 88 TRP A N 1
ATOM 672 C CA . TRP A 1 88 ? 3.103 -7.300 4.704 1.00 96.06 88 TRP A CA 1
ATOM 673 C C . TRP A 1 88 ? 2.047 -8.414 4.714 1.00 96.06 88 TRP A C 1
ATOM 675 O O . TRP A 1 88 ? 1.007 -8.247 5.361 1.00 96.06 88 TRP A O 1
ATOM 685 N N . GLY A 1 89 ? 2.288 -9.525 4.007 1.00 96.56 89 GLY A N 1
ATOM 686 C CA . GLY A 1 89 ? 1.266 -10.538 3.729 1.00 96.56 89 GLY A CA 1
ATOM 687 C C . GLY A 1 89 ? 0.095 -9.970 2.918 1.00 96.56 89 GLY A C 1
ATOM 688 O O . GLY A 1 89 ? -1.055 -10.339 3.149 1.00 96.56 89 GLY A O 1
ATOM 689 N N . ALA A 1 90 ? 0.373 -9.007 2.040 1.00 96.94 90 ALA A N 1
ATOM 690 C CA . ALA A 1 90 ? -0.613 -8.290 1.244 1.00 96.94 90 ALA A CA 1
ATOM 691 C C . ALA A 1 90 ? -0.854 -8.966 -0.113 1.00 96.94 90 ALA A C 1
ATOM 693 O O . ALA A 1 90 ? -0.020 -9.714 -0.623 1.00 96.94 90 ALA A O 1
ATOM 694 N N . GLN A 1 91 ? -1.991 -8.651 -0.733 1.00 97.00 91 GLN A N 1
ATOM 695 C CA . GLN A 1 91 ? -2.226 -9.000 -2.131 1.00 97.00 91 GLN A CA 1
ATOM 696 C C . GLN A 1 91 ? -1.308 -8.166 -3.030 1.00 97.00 91 GLN A C 1
ATOM 698 O O . GLN A 1 91 ? -1.062 -6.990 -2.756 1.00 97.00 91 GLN A O 1
ATOM 703 N N . TRP A 1 92 ? -0.826 -8.763 -4.117 1.00 95.25 92 TRP A N 1
ATOM 704 C CA . TRP A 1 92 ? -0.032 -8.081 -5.135 1.00 95.25 92 TRP A CA 1
ATOM 705 C C . TRP A 1 92 ? -0.583 -8.401 -6.518 1.00 95.25 92 TRP A C 1
ATOM 707 O O . TRP A 1 92 ? -0.900 -9.555 -6.811 1.00 95.25 92 TRP A O 1
ATOM 717 N N . THR A 1 93 ? -0.660 -7.383 -7.365 1.00 93.88 93 THR A N 1
ATOM 718 C CA . THR A 1 93 ? -1.131 -7.485 -8.745 1.00 93.88 93 THR A CA 1
ATOM 719 C C . THR A 1 93 ? -0.410 -6.446 -9.602 1.00 93.88 93 THR A C 1
ATOM 721 O O . THR A 1 93 ? 0.081 -5.446 -9.081 1.00 93.88 93 THR A O 1
ATOM 724 N N . THR A 1 94 ? -0.351 -6.642 -10.917 1.00 91.56 94 THR A N 1
ATOM 725 C CA . THR A 1 94 ? 0.148 -5.604 -11.836 1.00 91.56 94 THR A CA 1
ATOM 726 C C . THR A 1 94 ? -0.999 -4.718 -12.311 1.00 91.56 94 THR A C 1
ATOM 728 O O . THR A 1 94 ? -2.137 -5.183 -12.410 1.00 91.56 94 THR A O 1
ATOM 731 N N . ALA 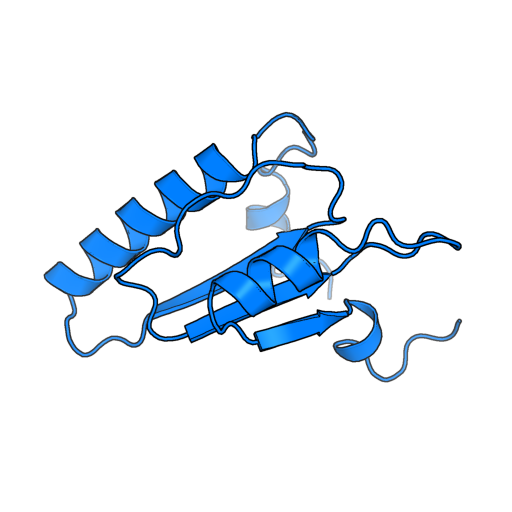A 1 95 ? -0.726 -3.466 -12.676 1.00 89.69 95 ALA A N 1
ATOM 732 C CA . ALA A 1 95 ? -1.742 -2.595 -13.271 1.00 89.69 95 ALA A CA 1
ATOM 733 C C . ALA A 1 95 ? -2.386 -3.231 -14.521 1.00 89.69 95 ALA A C 1
ATOM 735 O O . ALA A 1 95 ? -3.609 -3.234 -14.655 1.00 89.69 95 ALA A O 1
ATOM 736 N N . ALA A 1 96 ? -1.578 -3.869 -15.376 1.00 87.19 96 ALA A N 1
ATOM 737 C CA . ALA A 1 96 ? -2.051 -4.581 -16.566 1.00 87.19 96 ALA A CA 1
ATOM 738 C C . ALA A 1 96 ? -3.077 -5.683 -16.238 1.00 87.19 96 ALA A C 1
ATOM 740 O O . ALA A 1 96 ? -4.098 -5.803 -16.907 1.00 87.19 96 ALA A O 1
ATOM 741 N N . SER A 1 97 ? -2.859 -6.451 -15.164 1.00 89.31 97 SER A N 1
ATOM 742 C CA . SER A 1 97 ? -3.780 -7.527 -14.767 1.00 89.31 97 SER A CA 1
ATOM 743 C C . SER A 1 97 ? -5.161 -7.037 -14.305 1.00 89.31 97 SER A C 1
ATOM 745 O O . SER A 1 97 ? -6.122 -7.802 -14.346 1.00 89.31 97 SER A O 1
ATOM 747 N N . LEU A 1 98 ? -5.277 -5.768 -13.894 1.00 87.44 98 LEU A N 1
ATOM 748 C CA . LEU A 1 98 ? -6.544 -5.150 -13.485 1.00 87.44 98 LEU A CA 1
ATOM 749 C C . LEU A 1 98 ? -7.352 -4.589 -14.663 1.00 87.44 98 LEU A C 1
ATOM 751 O O . LEU A 1 98 ? -8.533 -4.285 -14.495 1.00 87.44 98 LEU A O 1
ATOM 755 N N . CYS A 1 99 ? -6.740 -4.471 -15.844 1.00 83.44 99 CYS A N 1
ATOM 756 C CA . CYS A 1 99 ? -7.353 -3.937 -17.058 1.00 83.44 99 CYS A CA 1
ATOM 757 C C . CYS A 1 99 ? -7.463 -5.019 -18.147 1.00 83.44 99 CYS A C 1
ATOM 759 O O . CYS A 1 99 ? -6.818 -4.895 -19.191 1.00 83.44 99 CYS A O 1
ATOM 761 N N . PRO A 1 100 ? -8.267 -6.083 -17.956 1.00 63.72 100 PRO A N 1
ATOM 762 C CA . PRO A 1 100 ? -8.457 -7.080 -19.002 1.00 63.72 100 PRO A CA 1
ATOM 763 C C . PRO A 1 100 ? -9.087 -6.420 -20.241 1.00 63.72 100 PRO A C 1
ATOM 765 O O . PRO A 1 100 ? -10.235 -5.978 -20.195 1.00 63.72 100 PRO A O 1
ATOM 768 N N . GLY A 1 101 ? -8.329 -6.338 -21.343 1.00 65.38 101 GLY A N 1
ATOM 769 C CA . GLY A 1 101 ? -8.820 -5.887 -22.654 1.00 65.38 101 GLY A CA 1
ATOM 770 C C . GLY A 1 101 ? -8.221 -4.598 -23.233 1.00 65.38 101 GLY A C 1
ATOM 771 O O . GLY A 1 101 ? -8.723 -4.142 -24.260 1.00 65.38 101 GLY A O 1
ATOM 772 N N . LEU A 1 102 ? -7.182 -4.000 -22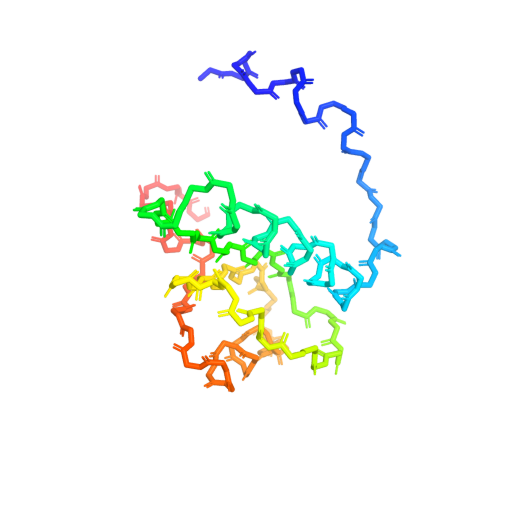.635 1.00 56.38 102 LEU A N 1
ATOM 773 C CA . LEU A 1 102 ? -6.400 -2.963 -23.327 1.00 56.38 102 LEU A CA 1
ATOM 774 C C . LEU A 1 102 ? -5.443 -3.647 -24.330 1.0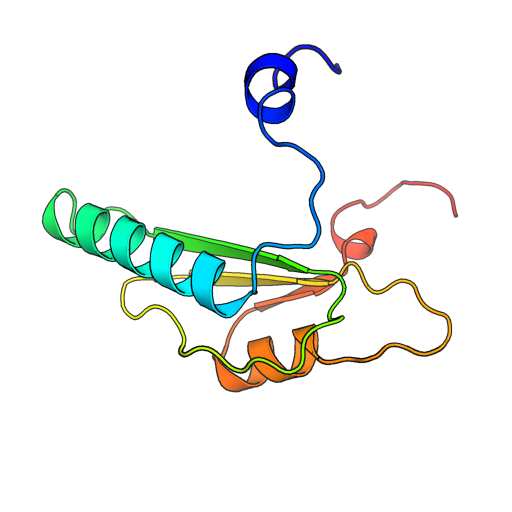0 56.38 102 LEU A C 1
ATOM 776 O O . LEU A 1 102 ? -4.757 -4.578 -23.911 1.00 56.38 102 LEU A O 1
ATOM 780 N N . PRO A 1 103 ? -5.411 -3.261 -25.622 1.00 54.22 103 PRO A N 1
ATOM 781 C CA . PRO A 1 103 ? -4.408 -3.783 -26.551 1.00 54.22 103 PRO A CA 1
ATOM 782 C C . PRO A 1 103 ? -2.997 -3.351 -26.122 1.00 54.22 103 PRO A C 1
ATOM 784 O O . PRO A 1 103 ? -2.850 -2.262 -25.561 1.00 54.22 103 PRO A O 1
ATOM 787 N N . ASP A 1 104 ? -2.017 -4.226 -26.383 1.00 57.66 104 ASP A N 1
ATOM 788 C CA . ASP A 1 104 ? -0.578 -3.996 -26.156 1.00 57.66 104 ASP A CA 1
ATOM 789 C C . ASP A 1 104 ? -0.064 -2.719 -26.848 1.00 57.66 104 ASP A C 1
ATOM 791 O O . ASP A 1 104 ? -0.517 -2.422 -27.983 1.00 57.66 104 ASP A O 1
#

Sequence (104 aa):
PRWWNARWLEPVDGGGGTPLANGIAAAAQLLAAAARRRPDQQRWLWVLSDGCTRETPPRPAAADHVTFVDFDDAAVRIGQGRRLADAWGAQWTTAASLCPGLPD

Organism: NCBI:txid1503055

pLDDT: mean 85.37, std 13.32, range [53.81, 98.0]

Secondary structure (DSSP, 8-state):
-TTTTHHHHTTS---TTS-HHHHHHHHHHHHHHHHHH-TTS--EEEEEE-S-----PPPPTT-SEEEEEE---SSS---HHHHHHHHHT-EEEEHHHHSTT---

Radius of gyration: 15.16 Å; chains: 1; bounding box: 31×30×43 Å

InterPro domains:
  IPR036465 von Willebrand factor A-like domain superfamily [G3DSA:3.40.50.410] (6-98)
  IPR036465 von Willebrand factor A-like domain superfamily [SSF53300] (8-71)